Protein AF-A0A3N4NEE2-F1 (afdb_monomer_lite)

Sequence (75 aa):
MQEIDFSPLRLYLKGLSEEEKVKFAFECGTSLGYMRKRMSLKKPFGFLISKKVAEKGVMTPQELRPSDFANYVWD

pLDDT: mean 95.93, std 4.98, range [64.62, 98.62]

Radius of gyration: 11.54 Å; chains: 1; bounding box: 30×26×27 Å

Organism: NCBI:txid1853276

Structure (mmCIF, N/CA/C/O backbone):
data_AF-A0A3N4NEE2-F1
#
_entry.id   AF-A0A3N4NEE2-F1
#
loop_
_atom_site.group_PDB
_atom_site.id
_atom_site.type_symbol
_atom_site.label_atom_id
_atom_site.label_alt_id
_atom_site.label_comp_id
_atom_site.label_asym_id
_atom_site.label_entity_id
_atom_site.label_seq_id
_atom_site.pdbx_PDB_ins_code
_atom_site.Cartn_x
_atom_site.Cartn_y
_atom_site.Cartn_z
_atom_site.occupancy
_atom_site.B_iso_or_equiv
_at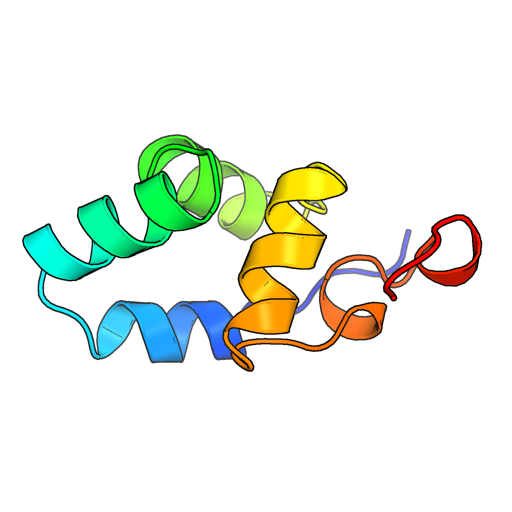om_site.auth_seq_id
_atom_site.auth_comp_id
_atom_site.auth_asym_id
_atom_site.auth_atom_id
_atom_site.pdbx_PDB_model_num
ATOM 1 N N . MET A 1 1 ? 8.908 9.633 -15.101 1.00 64.62 1 MET A N 1
ATOM 2 C CA . MET A 1 1 ? 8.436 8.661 -14.092 1.00 64.62 1 MET A CA 1
ATOM 3 C C . MET A 1 1 ? 7.003 8.338 -14.446 1.00 64.62 1 MET A C 1
ATOM 5 O O . MET A 1 1 ? 6.231 9.276 -14.602 1.00 64.62 1 MET A O 1
ATOM 9 N N . GLN A 1 2 ? 6.687 7.065 -14.677 1.00 78.12 2 GLN A N 1
ATOM 10 C CA . GLN A 1 2 ? 5.319 6.667 -15.001 1.00 78.12 2 GLN A CA 1
ATOM 11 C C . GLN A 1 2 ? 4.426 6.920 -13.784 1.00 78.12 2 GLN A C 1
ATOM 13 O O . GLN A 1 2 ? 4.835 6.686 -12.646 1.00 78.12 2 GLN A O 1
ATOM 18 N N . GLU A 1 3 ? 3.243 7.466 -14.028 1.00 87.00 3 GLU A N 1
ATOM 19 C CA . GLU A 1 3 ? 2.274 7.752 -12.980 1.00 87.00 3 GLU A CA 1
ATOM 20 C C . GLU A 1 3 ? 1.640 6.446 -12.484 1.00 87.00 3 GLU A C 1
ATOM 22 O O . GLU A 1 3 ? 1.314 5.574 -13.285 1.00 87.00 3 GLU A O 1
ATOM 27 N N . ILE A 1 4 ? 1.496 6.296 -11.165 1.00 95.19 4 ILE A N 1
ATOM 28 C CA . ILE A 1 4 ? 0.924 5.089 -10.558 1.00 95.19 4 ILE A CA 1
ATOM 29 C C . ILE A 1 4 ? -0.579 5.272 -10.389 1.00 95.19 4 ILE A C 1
ATOM 31 O O . ILE A 1 4 ? -1.018 6.186 -9.679 1.00 95.19 4 ILE A O 1
ATOM 35 N N . ASP A 1 5 ? -1.358 4.372 -10.985 1.00 96.44 5 ASP A N 1
ATOM 36 C CA . ASP A 1 5 ? -2.792 4.303 -10.747 1.00 96.44 5 ASP A CA 1
ATOM 37 C C . ASP A 1 5 ? -3.095 3.514 -9.465 1.00 96.44 5 ASP A C 1
ATOM 39 O O . ASP A 1 5 ? -3.014 2.292 -9.412 1.00 96.44 5 ASP A O 1
ATOM 43 N N . PHE A 1 6 ? -3.470 4.233 -8.406 1.00 97.44 6 PHE A N 1
ATOM 44 C CA . PHE A 1 6 ? -3.879 3.638 -7.132 1.00 97.44 6 PHE A CA 1
ATOM 45 C C . PHE A 1 6 ? -5.383 3.334 -7.052 1.00 97.44 6 PHE A C 1
ATOM 47 O O . PHE A 1 6 ? -5.880 3.048 -5.960 1.00 97.44 6 PHE A O 1
ATOM 54 N N . SER A 1 7 ? -6.134 3.426 -8.152 1.00 97.12 7 SER A N 1
ATOM 55 C CA . SER A 1 7 ? -7.579 3.162 -8.169 1.00 97.12 7 SER A CA 1
ATOM 56 C C . SER A 1 7 ? -7.960 1.780 -7.615 1.00 97.12 7 SER A C 1
ATOM 58 O O . SER A 1 7 ? -8.862 1.746 -6.772 1.00 97.12 7 SER A O 1
ATOM 60 N N . PRO A 1 8 ? -7.257 0.671 -7.941 1.00 97.94 8 PRO A N 1
ATOM 61 C CA . PRO A 1 8 ? -7.556 -0.641 -7.355 1.00 97.94 8 PRO A CA 1
ATOM 62 C C . PRO A 1 8 ? -7.428 -0.645 -5.826 1.00 97.94 8 PRO A C 1
ATOM 64 O O . PRO A 1 8 ? -8.356 -1.030 -5.114 1.00 97.94 8 PRO A O 1
ATOM 67 N N . LEU A 1 9 ? -6.329 -0.095 -5.298 1.00 97.75 9 LEU A N 1
ATOM 68 C CA . LEU A 1 9 ? -6.115 0.019 -3.854 1.00 97.75 9 LEU A CA 1
ATOM 69 C C . LEU A 1 9 ? -7.132 0.958 -3.184 1.00 97.75 9 LEU A C 1
ATOM 71 O O . LEU A 1 9 ? -7.576 0.689 -2.069 1.00 97.75 9 LEU A O 1
ATOM 75 N N . ARG A 1 10 ? -7.547 2.047 -3.846 1.00 97.56 10 ARG A N 1
ATOM 76 C CA . ARG A 1 10 ? -8.605 2.940 -3.334 1.00 97.56 10 ARG A CA 1
ATOM 77 C C . ARG A 1 10 ? -9.940 2.216 -3.217 1.00 97.56 10 ARG A C 1
ATOM 79 O O . ARG A 1 10 ? -10.614 2.389 -2.204 1.00 97.56 10 ARG A O 1
ATOM 86 N N . LEU A 1 11 ? -10.319 1.444 -4.234 1.00 97.94 11 LEU A N 1
ATOM 87 C CA . LEU A 1 11 ? -11.561 0.672 -4.240 1.00 97.94 11 LEU A CA 1
ATOM 88 C C . LEU A 1 11 ? -11.541 -0.406 -3.159 1.00 97.94 11 LEU A C 1
ATOM 90 O O . LEU A 1 11 ? -12.490 -0.486 -2.382 1.00 97.94 11 LEU A O 1
ATOM 94 N N . TYR A 1 12 ? -10.433 -1.141 -3.044 1.00 98.12 12 TYR A N 1
ATOM 95 C CA . TYR A 1 12 ? -10.228 -2.119 -1.979 1.00 98.12 12 TYR A CA 1
ATOM 96 C C . TYR A 1 12 ? -10.397 -1.484 -0.592 1.00 98.12 12 TYR A C 1
ATOM 98 O O . TYR A 1 12 ? -11.246 -1.909 0.186 1.00 98.12 12 TYR A O 1
ATOM 106 N N . LEU A 1 13 ? -9.678 -0.390 -0.305 1.00 97.75 13 LEU A N 1
ATOM 107 C CA . LEU A 1 13 ? -9.786 0.307 0.981 1.00 97.75 13 LEU A CA 1
ATOM 108 C C . LEU A 1 13 ? -11.184 0.890 1.225 1.00 97.75 13 LEU A C 1
ATOM 110 O O . LEU A 1 13 ? -11.602 0.978 2.374 1.00 97.75 13 LEU A O 1
ATOM 114 N N . LYS A 1 14 ? -11.911 1.314 0.184 1.00 97.38 14 LYS A N 1
ATOM 115 C CA . LYS A 1 14 ? -13.286 1.826 0.316 1.00 97.38 14 LYS A CA 1
ATOM 116 C C . LYS A 1 14 ? -14.267 0.734 0.760 1.00 97.38 14 LYS A C 1
ATOM 118 O O . LYS A 1 14 ? -15.252 1.069 1.409 1.00 97.38 14 LYS A O 1
ATOM 123 N N . GLY A 1 15 ? -13.992 -0.528 0.434 1.00 97.62 15 GLY A N 1
ATOM 124 C CA . GLY A 1 15 ? -14.777 -1.679 0.885 1.00 97.62 15 GLY A CA 1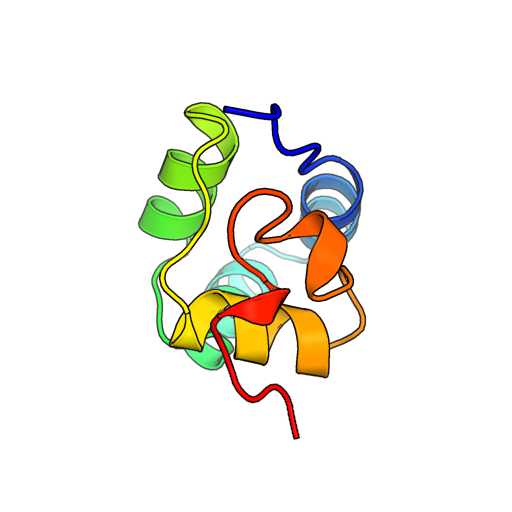
ATOM 125 C C . GLY A 1 15 ? -14.543 -2.075 2.346 1.00 97.62 15 GLY A C 1
ATOM 126 O O . GLY A 1 15 ? -15.307 -2.871 2.875 1.00 97.62 15 GLY A O 1
ATOM 127 N N . LEU A 1 16 ? -13.518 -1.517 2.997 1.00 98.25 16 LEU A N 1
ATOM 128 C CA . LEU A 1 16 ? -13.154 -1.825 4.378 1.00 98.25 16 LEU A CA 1
ATOM 129 C C . LEU A 1 16 ? -13.735 -0.806 5.371 1.00 98.25 16 LEU A C 1
ATOM 131 O O . LEU A 1 16 ? -13.799 0.405 5.102 1.00 98.25 16 LEU A O 1
ATOM 135 N N . SER A 1 17 ? -14.065 -1.276 6.572 1.00 98.31 17 SER A N 1
ATOM 136 C CA . SER A 1 17 ? -14.279 -0.418 7.744 1.00 98.31 17 SER A CA 1
ATOM 137 C C . SER A 1 17 ? -13.003 0.361 8.101 1.00 98.31 17 SER A C 1
ATOM 139 O O . SER A 1 17 ? -11.907 0.061 7.623 1.00 98.31 17 SER A O 1
ATOM 141 N N . GLU A 1 18 ? -13.105 1.409 8.923 1.00 97.62 18 GLU A N 1
ATOM 142 C CA . GLU A 1 18 ? -11.912 2.196 9.279 1.00 97.62 18 GLU A CA 1
ATOM 143 C C . GLU A 1 18 ? -10.887 1.370 10.077 1.00 97.62 18 GLU A C 1
ATOM 145 O O . GLU A 1 18 ? -9.687 1.482 9.828 1.00 97.62 18 GLU A O 1
ATOM 150 N N . GLU A 1 19 ? -11.351 0.480 10.956 1.00 98.31 19 GLU A N 1
ATOM 151 C CA . GLU A 1 19 ? -10.507 -0.455 11.713 1.00 98.31 19 GLU A CA 1
ATOM 152 C C . GLU A 1 19 ? -9.757 -1.415 10.780 1.00 98.31 19 GLU A C 1
ATOM 154 O O . GLU A 1 19 ? -8.545 -1.597 10.909 1.00 98.31 19 GLU A O 1
ATOM 159 N N . GLU A 1 20 ? -10.441 -1.964 9.775 1.00 98.56 20 GLU A N 1
ATOM 160 C CA . GLU A 1 20 ? -9.834 -2.841 8.772 1.00 98.56 20 GLU A CA 1
ATOM 161 C C . GLU A 1 20 ? -8.834 -2.106 7.876 1.00 98.56 20 GLU A C 1
ATOM 163 O O . GLU A 1 20 ? -7.795 -2.671 7.535 1.00 98.56 20 GLU A O 1
ATOM 168 N N . LYS A 1 21 ? -9.075 -0.834 7.531 1.00 98.62 21 LYS A N 1
ATOM 169 C CA . LYS A 1 21 ? -8.088 -0.021 6.796 1.00 98.62 21 LYS A CA 1
ATOM 170 C C . LYS A 1 21 ? -6.818 0.193 7.612 1.00 98.62 21 LYS A C 1
ATOM 172 O O . LYS A 1 21 ? -5.716 0.117 7.063 1.00 98.62 21 LYS A O 1
ATOM 177 N N . VAL A 1 22 ? -6.958 0.485 8.907 1.00 98.56 22 VAL A N 1
ATOM 178 C CA . VAL A 1 22 ? -5.813 0.646 9.816 1.00 98.56 22 VAL A CA 1
ATOM 179 C C . VAL A 1 22 ? -5.059 -0.676 9.942 1.00 98.56 22 VAL A C 1
ATOM 181 O O . VAL A 1 22 ? -3.838 -0.688 9.778 1.00 98.56 22 VAL A O 1
ATOM 184 N N . LYS A 1 23 ? -5.778 -1.787 10.139 1.00 98.56 23 LYS A N 1
ATOM 185 C CA . LYS A 1 23 ? -5.204 -3.135 10.198 1.00 98.56 23 LYS A CA 1
ATOM 186 C C . LYS A 1 23 ? -4.471 -3.502 8.907 1.00 98.56 23 LYS A C 1
ATOM 188 O O . LYS A 1 23 ? -3.328 -3.937 8.971 1.00 98.56 23 LYS A O 1
ATOM 193 N N . PHE A 1 24 ? -5.068 -3.260 7.742 1.00 98.56 24 PHE A N 1
ATOM 194 C CA . PHE A 1 24 ? -4.436 -3.513 6.446 1.00 98.56 24 PHE A CA 1
ATOM 195 C C . PHE A 1 24 ? -3.131 -2.728 6.280 1.00 98.56 24 PHE A C 1
ATOM 197 O O . PHE A 1 24 ? -2.110 -3.290 5.882 1.00 98.56 24 PHE A O 1
ATOM 204 N N . ALA A 1 25 ? -3.138 -1.433 6.610 1.00 98.31 25 ALA A N 1
ATOM 205 C CA . ALA A 1 25 ? -1.932 -0.616 6.530 1.00 98.31 25 ALA A CA 1
ATOM 206 C C . ALA A 1 25 ? -0.834 -1.130 7.475 1.00 98.31 25 ALA A C 1
ATOM 208 O O . ALA A 1 25 ? 0.326 -1.216 7.066 1.00 98.31 25 ALA A O 1
ATOM 209 N N . PHE A 1 26 ? -1.209 -1.526 8.695 1.00 98.44 26 PHE A N 1
ATOM 210 C CA . PHE A 1 26 ? -0.302 -2.125 9.672 1.00 98.44 26 PHE A CA 1
ATOM 211 C C . PHE A 1 26 ? 0.288 -3.455 9.177 1.00 98.44 26 PHE A C 1
ATOM 213 O O . PHE A 1 26 ? 1.502 -3.635 9.223 1.00 98.44 26 PHE A O 1
ATOM 220 N N . GLU A 1 27 ? -0.534 -4.349 8.622 1.00 98.12 27 GLU A N 1
ATOM 221 C CA . GLU A 1 27 ? -0.084 -5.610 8.011 1.00 98.12 27 GLU A CA 1
ATOM 222 C C . GLU A 1 27 ? 0.853 -5.383 6.813 1.00 98.12 27 GLU A C 1
ATOM 224 O O . GLU A 1 27 ? 1.729 -6.205 6.544 1.00 98.12 27 GLU A O 1
ATOM 229 N N . CYS A 1 28 ? 0.712 -4.250 6.120 1.00 98.00 28 CYS A N 1
ATOM 230 C CA . CYS A 1 28 ? 1.634 -3.818 5.071 1.00 98.00 28 CYS A CA 1
ATOM 231 C C . CYS A 1 28 ? 2.911 -3.139 5.605 1.00 98.00 28 CYS A C 1
ATOM 233 O O . CYS A 1 28 ? 3.705 -2.627 4.815 1.00 98.00 28 CYS A O 1
ATOM 235 N N . GLY A 1 29 ? 3.119 -3.103 6.925 1.00 97.69 29 GLY A N 1
ATOM 236 C CA . GLY A 1 29 ? 4.288 -2.495 7.563 1.00 97.69 29 GLY A CA 1
ATOM 237 C C . GLY A 1 29 ? 4.285 -0.965 7.520 1.00 97.69 29 GLY A C 1
ATOM 238 O O . GLY A 1 29 ? 5.346 -0.344 7.449 1.00 97.69 29 GLY A O 1
ATOM 239 N N . THR A 1 30 ? 3.110 -0.330 7.496 1.00 98.31 30 THR A N 1
ATOM 240 C CA . THR A 1 30 ? 2.987 1.130 7.417 1.00 98.31 30 THR A CA 1
ATOM 241 C C . THR A 1 30 ? 1.779 1.668 8.193 1.00 98.31 30 THR A C 1
ATOM 243 O O . THR A 1 30 ? 1.115 0.944 8.928 1.00 98.31 30 THR A O 1
ATOM 246 N N . SER A 1 31 ? 1.497 2.967 8.065 1.00 98.38 31 SER A N 1
ATOM 247 C CA . SER A 1 31 ? 0.298 3.603 8.614 1.00 98.38 31 SER A CA 1
ATOM 248 C C . SER A 1 31 ? -0.682 3.990 7.510 1.00 98.38 31 SER A C 1
ATOM 250 O O . SER A 1 31 ? -0.291 4.303 6.380 1.00 98.38 31 SER A O 1
ATOM 252 N N . LEU A 1 32 ? -1.974 4.043 7.846 1.00 98.19 32 LEU A N 1
ATOM 253 C CA . LEU A 1 32 ? -3.017 4.465 6.907 1.00 98.19 32 LEU A CA 1
ATOM 254 C C . LEU A 1 32 ? -2.769 5.890 6.381 1.00 98.19 32 LEU A C 1
ATOM 256 O O . LEU A 1 32 ? -2.986 6.171 5.203 1.00 98.19 32 LEU A O 1
ATOM 260 N N . GLY A 1 33 ? -2.246 6.782 7.230 1.00 98.31 33 GLY A N 1
ATOM 261 C CA . GLY A 1 33 ? -1.864 8.141 6.842 1.00 98.31 33 GLY A CA 1
ATOM 262 C C . GLY A 1 33 ? -0.718 8.174 5.828 1.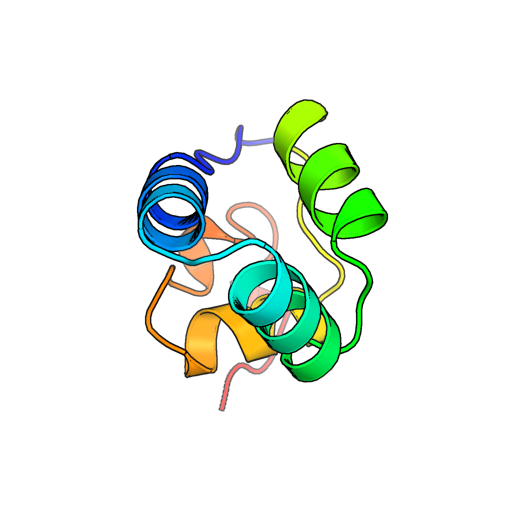00 98.31 33 GLY A C 1
ATOM 263 O O . GLY A 1 33 ? -0.803 8.891 4.828 1.00 98.31 33 GLY A O 1
ATOM 264 N N . TYR A 1 34 ? 0.328 7.366 6.030 1.00 98.19 34 TYR A N 1
ATOM 265 C CA . TYR A 1 34 ? 1.422 7.252 5.062 1.00 98.19 34 TYR A CA 1
ATOM 266 C C . TYR A 1 34 ? 0.924 6.700 3.724 1.00 98.19 34 TYR A C 1
ATOM 268 O O . TYR A 1 34 ? 1.257 7.245 2.666 1.00 98.19 34 TYR A O 1
ATOM 276 N N . MET A 1 35 ? 0.077 5.668 3.769 1.00 97.69 35 MET A N 1
ATOM 277 C CA . MET A 1 35 ? -0.499 5.057 2.577 1.00 97.69 35 MET A CA 1
ATOM 278 C C . MET A 1 35 ? -1.313 6.079 1.769 1.00 97.69 35 MET A C 1
ATOM 280 O O . MET A 1 35 ? -1.006 6.333 0.601 1.00 97.69 35 MET A O 1
ATOM 284 N N . ARG A 1 36 ? -2.259 6.772 2.423 1.00 97.81 36 ARG A N 1
ATOM 285 C CA . ARG A 1 36 ? -3.054 7.863 1.828 1.00 97.81 36 ARG A CA 1
ATOM 286 C C . ARG A 1 36 ? -2.164 8.957 1.231 1.00 97.81 36 ARG A C 1
ATOM 288 O O . ARG A 1 36 ? -2.416 9.405 0.111 1.00 97.81 36 ARG A O 1
ATOM 295 N N . LYS A 1 37 ? -1.094 9.352 1.931 1.00 97.88 37 LYS A N 1
ATOM 296 C CA . LYS A 1 37 ? -0.136 10.363 1.456 1.00 97.88 37 LYS A CA 1
ATOM 297 C C . LYS A 1 37 ? 0.558 9.934 0.162 1.00 97.88 37 LYS A C 1
ATOM 299 O O . LYS A 1 37 ? 0.578 10.712 -0.789 1.00 97.88 37 LYS A O 1
ATOM 304 N N . ARG A 1 38 ? 1.115 8.719 0.084 1.00 96.56 38 ARG A N 1
ATOM 305 C CA . ARG A 1 38 ? 1.784 8.234 -1.144 1.00 96.56 38 ARG A CA 1
ATOM 306 C C . ARG A 1 38 ? 0.806 8.096 -2.309 1.00 96.56 38 ARG A C 1
ATOM 308 O O . ARG A 1 38 ? 1.127 8.556 -3.402 1.00 96.56 38 ARG A O 1
ATOM 315 N N . MET A 1 39 ? -0.402 7.590 -2.048 1.00 96.94 39 MET A N 1
ATOM 316 C CA . MET A 1 39 ? -1.467 7.490 -3.052 1.00 96.94 39 MET A CA 1
ATOM 317 C C . MET A 1 39 ? -1.917 8.860 -3.571 1.00 96.94 39 MET A C 1
ATOM 319 O O . MET A 1 39 ? -2.204 9.009 -4.755 1.00 96.94 39 MET A O 1
ATOM 323 N N . SER A 1 40 ? -1.993 9.869 -2.698 1.00 96.44 40 SER A N 1
ATOM 324 C CA . SER A 1 40 ? -2.317 11.248 -3.088 1.00 96.44 40 SER A CA 1
ATOM 325 C C . SER A 1 40 ? -1.213 11.884 -3.927 1.00 96.44 40 SER A C 1
ATOM 327 O O . SER A 1 40 ? -1.505 12.629 -4.853 1.00 96.44 40 SER A O 1
ATOM 329 N N . LEU A 1 41 ? 0.049 11.597 -3.604 1.00 95.81 41 LEU A N 1
ATOM 330 C CA . LEU A 1 41 ? 1.208 12.110 -4.335 1.00 95.81 41 LEU A CA 1
ATOM 331 C C . LEU A 1 41 ? 1.517 11.311 -5.608 1.00 95.81 41 LEU A C 1
ATOM 333 O O . LEU A 1 41 ? 2.449 11.677 -6.319 1.00 95.81 41 LEU A O 1
ATOM 337 N N . LYS A 1 42 ? 0.796 10.208 -5.858 1.00 95.06 42 LYS A N 1
ATOM 338 C CA . LYS A 1 42 ? 1.050 9.257 -6.952 1.00 95.06 42 LYS A CA 1
ATOM 339 C C . LYS A 1 42 ? 2.510 8.783 -6.988 1.00 95.06 42 LYS A C 1
ATOM 341 O O . LYS A 1 42 ? 3.111 8.622 -8.045 1.00 95.06 42 LYS A O 1
ATOM 346 N N . LYS A 1 43 ? 3.098 8.590 -5.801 1.00 95.12 43 LYS A N 1
ATOM 347 C CA . LYS A 1 43 ? 4.482 8.122 -5.628 1.00 95.12 43 LYS A CA 1
ATOM 348 C C . LYS A 1 43 ? 4.494 6.675 -5.121 1.00 95.12 43 LYS A C 1
ATOM 350 O O . LYS A 1 43 ? 3.668 6.351 -4.268 1.00 95.12 43 LYS A O 1
ATOM 355 N N . PRO A 1 44 ? 5.459 5.836 -5.545 1.00 95.75 44 PRO A N 1
ATOM 356 C CA . PRO A 1 44 ? 5.503 4.415 -5.177 1.00 95.75 44 PRO A CA 1
ATOM 357 C C . PRO A 1 44 ? 5.629 4.231 -3.667 1.00 95.75 44 PRO A C 1
ATOM 359 O O . PRO A 1 44 ? 6.209 5.081 -2.995 1.00 95.75 44 PRO A O 1
ATOM 362 N N . PHE A 1 45 ? 5.142 3.144 -3.080 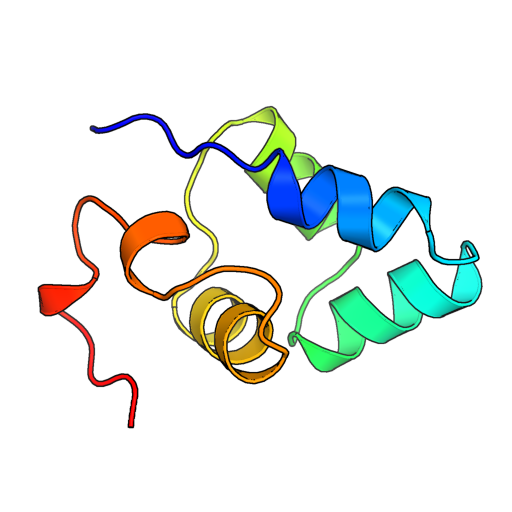1.00 97.06 45 PHE A N 1
ATOM 363 C CA . PHE A 1 45 ? 5.498 2.860 -1.684 1.00 97.06 45 PHE A CA 1
ATOM 364 C C . PHE A 1 45 ? 6.974 2.461 -1.572 1.00 97.06 45 PHE A C 1
ATOM 366 O O . PHE A 1 45 ? 7.644 2.277 -2.580 1.00 97.06 45 PHE A O 1
ATOM 373 N N . GLY A 1 46 ? 7.507 2.312 -0.356 1.00 96.31 46 GLY A N 1
ATOM 374 C CA . GLY A 1 46 ? 8.759 1.567 -0.176 1.00 96.31 46 GLY A CA 1
ATOM 375 C C . GLY A 1 46 ? 8.613 0.129 -0.693 1.00 96.31 46 GLY A C 1
ATOM 376 O O . GLY A 1 46 ? 7.492 -0.376 -0.792 1.00 96.31 46 GLY A O 1
ATOM 377 N N . PHE A 1 47 ? 9.722 -0.530 -1.033 1.00 96.81 47 PHE A N 1
ATOM 378 C CA . PHE A 1 47 ? 9.685 -1.885 -1.596 1.00 96.81 47 PHE A CA 1
ATOM 379 C C . PHE A 1 47 ? 8.945 -2.877 -0.684 1.00 96.81 47 PHE A C 1
ATOM 381 O O . PHE A 1 47 ? 8.011 -3.521 -1.143 1.00 96.81 47 PHE A O 1
ATOM 388 N N . LEU A 1 48 ? 9.257 -2.904 0.619 1.00 96.56 48 LEU A N 1
ATOM 389 C CA . LEU A 1 48 ? 8.596 -3.799 1.582 1.00 96.56 48 LEU A CA 1
ATOM 390 C C . LEU A 1 48 ? 7.072 -3.610 1.630 1.00 96.56 48 LEU A C 1
ATOM 392 O O . LEU A 1 48 ? 6.329 -4.585 1.614 1.00 96.56 48 LEU A O 1
ATOM 396 N N . ILE A 1 49 ? 6.607 -2.358 1.625 1.00 98.00 49 ILE A N 1
ATOM 397 C CA . ILE A 1 49 ? 5.172 -2.039 1.617 1.00 98.00 49 ILE A CA 1
ATOM 398 C C . ILE A 1 49 ? 4.546 -2.491 0.293 1.00 98.00 49 ILE A C 1
ATOM 400 O O . ILE A 1 49 ? 3.475 -3.085 0.289 1.00 98.00 49 ILE A O 1
ATOM 404 N N . SER A 1 50 ? 5.225 -2.238 -0.831 1.00 97.81 50 SER A N 1
ATOM 405 C CA . SER A 1 50 ? 4.750 -2.647 -2.159 1.00 97.81 50 SER A CA 1
ATOM 406 C C . SER A 1 50 ? 4.624 -4.170 -2.248 1.00 97.81 50 SER A C 1
ATOM 408 O O . SER A 1 50 ? 3.597 -4.674 -2.686 1.00 97.81 50 SER A O 1
ATOM 410 N N . LYS A 1 51 ? 5.624 -4.911 -1.758 1.00 97.62 51 LYS A N 1
ATOM 411 C CA . LYS A 1 51 ? 5.592 -6.375 -1.701 1.00 97.62 51 LYS A CA 1
ATOM 412 C C . LYS A 1 51 ? 4.407 -6.873 -0.875 1.00 97.62 51 LYS A C 1
ATOM 414 O O . LYS A 1 51 ? 3.636 -7.690 -1.359 1.00 97.62 51 LYS A O 1
ATOM 419 N N . LYS A 1 52 ? 4.193 -6.319 0.322 1.00 98.00 52 LYS A N 1
ATOM 420 C CA . LYS A 1 52 ? 3.065 -6.705 1.184 1.00 98.00 52 LYS A CA 1
ATOM 421 C C . LYS A 1 52 ? 1.705 -6.407 0.552 1.00 98.00 52 LYS A C 1
ATOM 423 O O . LYS A 1 52 ? 0.807 -7.230 0.657 1.00 98.00 52 LYS A O 1
ATOM 428 N N . VAL A 1 53 ? 1.545 -5.271 -0.131 1.00 97.88 53 VAL A N 1
ATOM 429 C CA . VAL A 1 53 ? 0.304 -4.965 -0.870 1.00 97.88 53 VAL A CA 1
ATOM 430 C C . VAL A 1 53 ? 0.085 -5.964 -2.014 1.00 97.88 53 VAL A C 1
ATOM 432 O O . VAL A 1 53 ? -1.047 -6.400 -2.223 1.00 97.88 53 VAL A O 1
ATOM 435 N N . ALA A 1 54 ? 1.154 -6.367 -2.709 1.00 97.50 54 ALA A N 1
ATOM 436 C CA . ALA A 1 54 ? 1.086 -7.361 -3.777 1.00 97.50 54 ALA A CA 1
ATOM 437 C C . ALA A 1 54 ? 0.759 -8.774 -3.275 1.00 97.50 54 ALA A C 1
ATOM 439 O O . ALA A 1 54 ? -0.086 -9.444 -3.861 1.00 97.50 54 ALA A O 1
ATOM 440 N N . GLU A 1 55 ? 1.333 -9.199 -2.147 1.00 97.00 55 GLU A N 1
ATOM 441 C CA . GLU A 1 55 ? 1.012 -10.475 -1.482 1.00 97.00 55 GLU A CA 1
ATOM 442 C C . GLU A 1 55 ? -0.474 -10.575 -1.090 1.00 97.00 55 GLU A C 1
ATOM 444 O O . GLU A 1 55 ? -1.028 -11.668 -1.007 1.00 97.00 55 GLU A O 1
ATOM 449 N N . LYS A 1 56 ? -1.141 -9.437 -0.862 1.00 95.75 56 LYS A N 1
ATOM 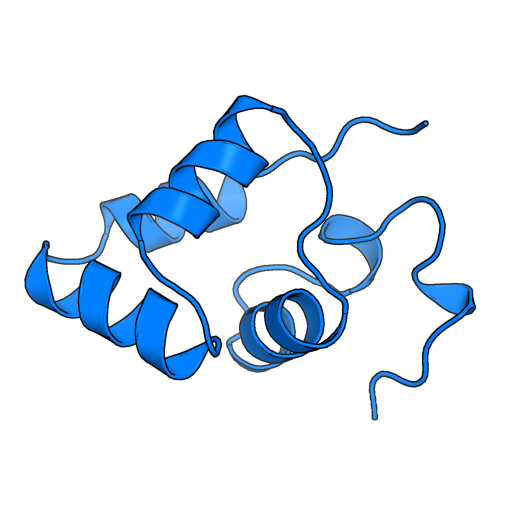450 C CA . LYS A 1 56 ? -2.585 -9.372 -0.579 1.00 95.75 56 LYS A CA 1
ATOM 451 C C . LYS A 1 56 ? -3.445 -9.439 -1.848 1.00 95.75 56 LYS A C 1
ATOM 453 O O . LYS A 1 56 ? -4.666 -9.441 -1.740 1.00 95.75 56 LYS A O 1
ATOM 458 N N . GLY A 1 57 ? -2.832 -9.453 -3.033 1.00 96.44 57 GLY A N 1
ATOM 459 C CA . GLY A 1 57 ? -3.517 -9.526 -4.325 1.00 96.44 57 GLY A CA 1
ATOM 460 C C . GLY A 1 57 ? -4.262 -8.250 -4.728 1.00 96.44 57 GLY A C 1
ATOM 461 O O . GLY A 1 57 ? -5.070 -8.290 -5.649 1.00 96.44 57 GLY A O 1
ATOM 462 N N . VAL A 1 58 ? -4.022 -7.121 -4.051 1.00 96.12 58 VAL A N 1
ATOM 463 C CA . VAL A 1 58 ? -4.753 -5.863 -4.307 1.00 96.12 58 VAL A CA 1
ATOM 464 C C . VAL A 1 58 ? -4.239 -5.150 -5.560 1.00 96.12 58 VAL A C 1
ATOM 466 O O . VAL A 1 58 ? -5.011 -4.519 -6.277 1.00 96.12 58 VAL A O 1
ATOM 469 N N . MET A 1 59 ? -2.930 -5.222 -5.798 1.00 97.75 59 MET A N 1
ATOM 470 C CA . MET A 1 59 ? -2.235 -4.675 -6.966 1.00 97.75 59 MET A CA 1
ATOM 471 C C . MET A 1 59 ? -1.004 -5.535 -7.253 1.00 97.75 59 MET A C 1
ATOM 473 O O . MET A 1 59 ? -0.405 -6.086 -6.335 1.00 97.75 59 MET A O 1
ATOM 477 N N . THR A 1 60 ? -0.585 -5.613 -8.505 1.00 97.56 60 THR A N 1
ATOM 478 C CA . THR A 1 60 ? 0.627 -6.323 -8.925 1.00 97.56 60 THR A CA 1
ATOM 479 C C . THR A 1 60 ? 1.904 -5.523 -8.617 1.00 97.56 60 THR A C 1
ATOM 481 O O . THR A 1 60 ? 1.865 -4.292 -8.483 1.00 97.56 60 THR A O 1
ATOM 484 N N . PRO A 1 61 ? 3.076 -6.184 -8.548 1.00 96.94 61 PRO A N 1
ATOM 485 C CA . PRO A 1 61 ? 4.375 -5.514 -8.461 1.00 96.94 61 PRO A CA 1
ATOM 486 C C . PRO A 1 61 ? 4.594 -4.398 -9.492 1.00 96.94 61 PRO A C 1
ATOM 488 O O . PRO A 1 61 ? 5.068 -3.311 -9.148 1.00 96.94 61 PRO A O 1
ATOM 491 N N . GLN A 1 62 ? 4.215 -4.654 -10.746 1.00 96.25 62 GLN A N 1
ATOM 492 C CA . GLN A 1 62 ? 4.343 -3.730 -11.870 1.00 96.25 62 GLN A CA 1
ATOM 493 C C . GLN A 1 62 ? 3.461 -2.494 -11.680 1.00 96.25 62 GLN A C 1
ATOM 495 O O . GLN A 1 62 ? 3.912 -1.384 -11.942 1.00 96.25 62 GLN A O 1
ATOM 500 N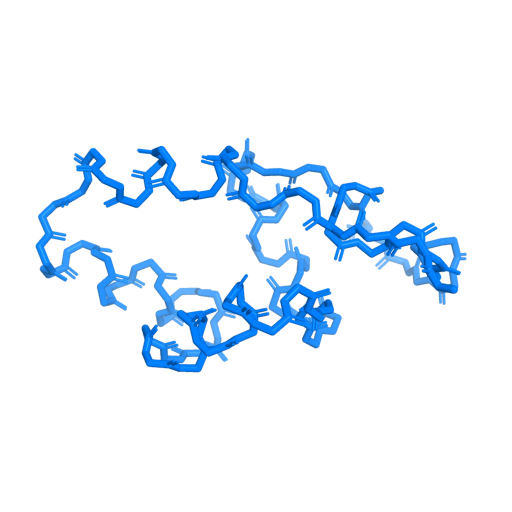 N . GLU A 1 63 ? 2.237 -2.654 -11.176 1.00 96.88 63 GLU A N 1
ATOM 501 C CA . GLU A 1 63 ? 1.348 -1.520 -10.895 1.00 96.88 63 GLU A CA 1
ATOM 502 C C . GLU A 1 63 ? 1.856 -0.672 -9.721 1.00 96.88 63 GLU A C 1
ATOM 504 O O . GLU A 1 63 ? 1.749 0.551 -9.747 1.00 96.88 63 GLU A O 1
ATOM 509 N N . LEU A 1 64 ? 2.446 -1.290 -8.693 1.00 96.88 64 LEU A N 1
ATOM 510 C CA . LEU A 1 64 ? 2.933 -0.579 -7.502 1.00 96.88 64 LEU A CA 1
ATOM 511 C C . LEU A 1 64 ? 4.264 0.149 -7.724 1.00 96.88 64 LEU A C 1
ATOM 513 O O . LEU A 1 64 ? 4.537 1.159 -7.062 1.00 96.88 64 LEU A O 1
ATOM 517 N N . ARG A 1 65 ? 5.111 -0.377 -8.613 1.00 96.06 65 ARG A N 1
ATOM 518 C CA . ARG A 1 65 ? 6.477 0.102 -8.867 1.00 96.06 65 ARG A CA 1
ATOM 519 C C . ARG A 1 65 ? 6.837 0.083 -10.363 1.00 96.06 65 ARG A C 1
ATOM 521 O O . ARG A 1 65 ? 7.864 -0.471 -10.742 1.00 96.06 65 ARG A O 1
ATOM 528 N N . PRO A 1 66 ? 6.060 0.737 -11.243 1.00 95.25 66 PRO A N 1
ATOM 529 C CA . PRO A 1 66 ? 6.190 0.573 -12.696 1.00 95.25 66 PRO A CA 1
ATOM 530 C C . PRO A 1 66 ? 7.562 0.966 -13.254 1.00 95.25 66 PRO A C 1
ATOM 532 O O . PRO A 1 66 ? 8.006 0.426 -14.259 1.00 95.25 66 PRO A O 1
ATOM 535 N N . SER A 1 67 ? 8.255 1.901 -12.599 1.00 94.06 67 SER A N 1
ATOM 536 C CA . SER A 1 67 ? 9.558 2.393 -13.062 1.00 94.06 67 SER A CA 1
ATOM 537 C C . SER A 1 67 ? 10.750 1.544 -12.610 1.00 94.06 67 SER A C 1
ATOM 539 O O . SER A 1 67 ? 11.833 1.714 -13.159 1.00 94.06 67 SER A O 1
ATOM 541 N N . ASP A 1 68 ? 10.594 0.686 -11.598 1.00 94.19 68 ASP A N 1
ATOM 542 C CA . ASP A 1 68 ? 11.721 -0.037 -10.997 1.00 94.19 68 ASP A CA 1
ATOM 543 C C . ASP A 1 68 ? 11.371 -1.422 -10.432 1.00 94.19 68 ASP A C 1
ATOM 545 O O . ASP A 1 68 ? 12.186 -2.001 -9.720 1.00 94.19 68 ASP A O 1
ATOM 549 N N . PHE A 1 69 ? 10.205 -1.995 -10.755 1.00 94.38 69 PHE A N 1
ATOM 550 C CA . PHE A 1 69 ? 9.813 -3.318 -10.254 1.00 94.38 69 PHE A CA 1
ATOM 551 C C . PHE A 1 69 ? 10.849 -4.395 -10.608 1.00 94.38 69 PHE A C 1
ATOM 553 O O . PHE A 1 69 ? 11.142 -5.241 -9.773 1.00 94.38 69 PHE A O 1
ATOM 560 N N . ALA A 1 70 ? 11.455 -4.327 -11.798 1.00 94.44 70 ALA A N 1
ATOM 561 C CA . ALA A 1 70 ? 12.480 -5.270 -12.249 1.00 94.44 70 ALA A CA 1
ATOM 562 C C . ALA A 1 70 ? 13.794 -5.191 -11.444 1.00 94.44 70 ALA A C 1
ATOM 564 O O . ALA A 1 70 ? 14.625 -6.087 -11.545 1.00 94.44 70 ALA A O 1
ATOM 565 N N . ASN A 1 71 ? 13.978 -4.147 -10.627 1.00 96.06 71 ASN A N 1
ATOM 566 C CA . ASN A 1 71 ? 15.156 -3.983 -9.773 1.00 96.06 71 ASN A CA 1
ATOM 567 C C . ASN A 1 71 ? 15.028 -4.723 -8.431 1.00 96.06 71 ASN A C 1
ATOM 569 O O . ASN A 1 71 ? 15.942 -4.655 -7.609 1.00 96.06 71 ASN A O 1
ATOM 573 N N . TYR A 1 72 ? 13.896 -5.384 -8.176 1.00 94.06 72 TYR A N 1
ATOM 574 C CA . TYR A 1 72 ? 13.607 -6.068 -6.918 1.00 94.06 72 TYR A CA 1
ATOM 575 C C . TYR A 1 72 ? 13.258 -7.544 -7.136 1.00 94.06 72 TYR A C 1
ATOM 577 O O . TYR A 1 72 ? 12.755 -7.927 -8.189 1.00 94.06 72 TYR A O 1
ATOM 585 N N . VAL A 1 73 ? 13.483 -8.354 -6.098 1.00 93.81 73 VAL A N 1
ATOM 586 C CA . VAL A 1 73 ? 13.093 -9.772 -6.029 1.00 93.81 73 VAL A CA 1
ATOM 587 C C . VAL A 1 73 ? 11.745 -9.871 -5.315 1.00 93.81 73 VAL A C 1
ATOM 589 O O . VAL A 1 73 ? 11.636 -9.451 -4.162 1.00 93.81 73 VAL A O 1
ATOM 592 N N . TRP A 1 74 ? 10.711 -10.372 -5.990 1.00 91.00 74 TRP A N 1
ATOM 593 C CA . TRP A 1 74 ? 9.317 -10.329 -5.509 1.00 91.00 74 TRP A CA 1
ATOM 594 C C . TRP A 1 74 ? 8.829 -11.641 -4.886 1.00 91.00 74 TRP A C 1
ATOM 596 O O . TRP A 1 74 ? 7.763 -11.654 -4.273 1.00 91.00 74 TRP A O 1
ATOM 606 N N . ASP A 1 75 ? 9.646 -12.678 -5.018 1.00 79.94 75 ASP A N 1
ATOM 607 C CA . ASP A 1 75 ? 9.490 -14.068 -4.591 1.00 79.94 75 ASP A CA 1
ATOM 608 C C . ASP A 1 75 ? 9.348 -14.222 -3.068 1.00 79.94 75 ASP A C 1
ATOM 610 O O . ASP A 1 75 ? 9.991 -13.449 -2.309 1.00 79.94 75 ASP A O 1
#

Foldseek 3Di:
DDFADCPLVVVVLVPDDPVVLQVLQVQLVHGSVVVVVCNVVSHADPPSSLLSCVVVVSDHLCRRCVPCSVVDDSD

Secondary structure (DSSP, 8-state):
-PPP--HHHHHHHHTS-HHHHHHHHHHTTS-HHHHHHHHHTT-PPPHHHHHHHHHTTSS-HHHHSTTTGGGS---